Protein AF-A0A1Q3ZHT8-F1 (afdb_monomer)

Secondary structure (DSSP, 8-state):
---EEEEEEEEEEPTT--HHHHHHHHHHHTS-SSPPTT-----SS-SSS---TTSS--S-EEEEEEETTTTEEEEEEEEEEE-SS-HHHHHHHHHGGGEEE-BTTTTEEEEEEETT-SS-EEEESSTTSHHHHHHHHHHHHHHHHHHHHHHHHHHHHHHHTSS--

Foldseek 3Di:
DFQKKKKWFKFWFDLPPDPLLVVLVCVLQVVDPDRDPPRDQPDPDRQFAAADPLDPPGGKDWDWDQDPPVRIIIITIIHMDRCPVVSVVVVCVSCLVGTPAADDPQRWGMWMDGSPDPDIDTDGNNPPPPVVVVVVVVVVVVVVVVVVVVVVVVVVVVVVVVPDD

Sequence (165 aa):
MGMYTELIFGASFKKNTPQNVIDTIRYLAGDLEEEPEGYLWEEDRNVLVNGSYYFAVSDPVIKMWQDEITDQWILSARSNLKNYENEIEKFLELVKPWIDSGSGYNDMYAITMYEEDNEPKIYYLNKEELQICRRKSINVVKELRLCKIKNIIGHLLRLCSVGKR

Radius of gyration: 25.06 Å; Cα contacts (8 Å, |Δi|>4): 246; chains: 1; bounding box: 53×88×36 Å

Solvent-accessible surface area (backbone atoms only — not comparable to full-atom values): 9388 Å² total; per-residue (Å²): 133,86,53,41,34,37,41,39,38,37,36,32,35,35,74,82,51,54,63,36,58,54,42,35,52,34,35,45,64,64,78,37,94,61,89,49,76,73,59,75,78,87,62,97,68,57,70,49,71,25,51,43,85,84,45,97,69,32,64,44,46,70,50,74,50,72,42,88,87,78,60,25,46,34,43,39,36,32,21,22,41,75,50,83,85,43,54,64,58,54,50,50,61,70,48,53,86,36,51,62,46,35,52,68,99,48,22,37,32,37,39,35,37,47,70,84,55,93,67,66,50,76,42,50,76,67,70,81,53,66,66,56,50,54,52,49,52,52,50,52,55,49,50,55,51,50,51,52,51,50,53,52,51,55,52,50,55,59,56,62,66,71,72,77,125

Nearest PDB structures (foldseek):
  6qbx-assembly1_a2  TM=3.433E-01  e=1.161E-01  Ovis aries
  1ppj-assembly1_O  TM=3.012E-01  e=1.232E-01  Bos taurus
  1hr8-assembly2_D  TM=3.365E-01  e=3.013E-01  Saccharomyces cerevisiae
  6qc3-assembly1_a4  TM=2.989E-01  e=2.675E-01  Ovis aries
  7r3v-assembly1_B  TM=2.863E-01  e=2.237E-01  Bos taurus

Structure (mmCIF, N/CA/C/O backbone):
data_AF-A0A1Q3ZHT8-F1
#
_entry.id   AF-A0A1Q3ZHT8-F1
#
loop_
_atom_site.group_PDB
_atom_site.id
_atom_site.type_symbol
_atom_site.label_atom_id
_atom_site.label_alt_id
_atom_site.label_comp_id
_atom_site.label_asym_id
_atom_site.label_entity_id
_atom_site.label_seq_id
_atom_site.pdbx_PDB_ins_code
_atom_site.Cartn_x
_atom_site.Cartn_y
_atom_site.Cartn_z
_atom_site.occupancy
_atom_site.B_iso_or_equiv
_atom_site.auth_seq_id
_atom_site.auth_comp_id
_atom_site.auth_asym_id
_atom_site.auth_atom_id
_atom_site.pdbx_PDB_model_num
ATOM 1 N N . MET A 1 1 ? 20.044 -1.540 -17.179 1.00 55.16 1 MET A N 1
ATOM 2 C CA . MET A 1 1 ? 20.126 -1.561 -15.710 1.00 55.16 1 MET A CA 1
ATOM 3 C C . MET A 1 1 ? 18.705 -1.422 -15.241 1.00 55.16 1 MET A C 1
ATOM 5 O O . MET A 1 1 ? 18.155 -0.335 -15.413 1.00 55.16 1 MET A O 1
ATOM 9 N N . GLY A 1 2 ? 18.097 -2.530 -14.826 1.00 59.34 2 GLY A N 1
ATOM 10 C CA . GLY A 1 2 ? 16.726 -2.525 -14.360 1.00 59.34 2 GLY A CA 1
ATOM 11 C C . GLY A 1 2 ? 16.580 -1.787 -13.047 1.00 59.34 2 GLY A C 1
ATOM 12 O O . GLY A 1 2 ? 17.481 -1.792 -12.210 1.00 59.34 2 GLY A O 1
ATOM 13 N N . MET A 1 3 ? 15.502 -1.031 -12.907 1.00 88.00 3 MET A N 1
ATOM 14 C CA . MET A 1 3 ? 15.316 -0.097 -11.788 1.00 88.00 3 MET A CA 1
ATOM 15 C C . MET A 1 3 ? 13.848 0.032 -11.392 1.00 88.00 3 MET A C 1
ATOM 17 O O . MET A 1 3 ? 13.542 0.725 -10.422 1.00 88.00 3 MET A O 1
ATOM 21 N N . TYR A 1 4 ? 12.945 -0.592 -12.147 1.00 94.94 4 TYR A N 1
ATOM 22 C CA . TYR A 1 4 ? 11.530 -0.532 -11.877 1.00 94.94 4 TYR A CA 1
ATOM 23 C C . TYR A 1 4 ? 11.101 -1.664 -10.951 1.00 94.94 4 TYR A C 1
ATOM 25 O O . TYR A 1 4 ? 11.496 -2.821 -11.109 1.00 94.94 4 TYR A O 1
ATOM 33 N N . THR A 1 5 ? 10.236 -1.307 -10.011 1.00 96.81 5 THR A N 1
ATOM 34 C CA . THR A 1 5 ? 9.583 -2.244 -9.107 1.00 96.81 5 THR A CA 1
ATOM 35 C C . THR A 1 5 ? 8.082 -2.026 -9.201 1.00 96.81 5 THR A C 1
ATOM 37 O O . THR A 1 5 ? 7.597 -0.899 -9.089 1.00 96.81 5 THR A O 1
ATOM 40 N N . GLU A 1 6 ? 7.349 -3.107 -9.440 1.00 97.69 6 GLU A N 1
ATOM 41 C CA . GLU A 1 6 ? 5.894 -3.139 -9.377 1.00 97.69 6 GLU A CA 1
ATOM 42 C C . GLU A 1 6 ? 5.449 -3.301 -7.927 1.00 97.69 6 GLU A C 1
ATOM 44 O O . GLU A 1 6 ? 6.038 -4.073 -7.169 1.00 97.69 6 GLU A O 1
ATOM 49 N N . LEU A 1 7 ? 4.391 -2.584 -7.563 1.00 98.31 7 LEU A N 1
ATOM 50 C CA . LEU A 1 7 ? 3.661 -2.706 -6.315 1.00 98.31 7 LEU A CA 1
ATOM 51 C C . LEU A 1 7 ? 2.234 -3.150 -6.636 1.00 98.31 7 LEU A C 1
ATOM 53 O O . LEU A 1 7 ? 1.525 -2.501 -7.399 1.00 98.31 7 LEU A O 1
ATOM 57 N N . ILE A 1 8 ? 1.795 -4.231 -6.003 1.00 98.44 8 ILE A N 1
ATOM 58 C CA . ILE A 1 8 ? 0.388 -4.615 -5.899 1.00 98.44 8 ILE A CA 1
ATOM 59 C C . ILE A 1 8 ? 0.033 -4.521 -4.420 1.00 98.44 8 ILE A C 1
ATOM 61 O O . ILE A 1 8 ? 0.615 -5.230 -3.602 1.00 98.44 8 ILE A O 1
ATOM 65 N N . PHE A 1 9 ? -0.910 -3.657 -4.072 1.00 98.56 9 PHE A N 1
ATOM 66 C CA . PHE A 1 9 ? -1.339 -3.390 -2.705 1.00 98.56 9 PHE A CA 1
ATOM 67 C C . PHE A 1 9 ? -2.840 -3.647 -2.555 1.00 98.56 9 PHE A C 1
ATOM 69 O O . PHE A 1 9 ? -3.638 -3.309 -3.432 1.00 98.56 9 PHE A O 1
ATOM 76 N N . GLY A 1 10 ? -3.234 -4.232 -1.428 1.00 98.50 10 GLY A N 1
ATOM 77 C CA . GLY A 1 10 ? -4.635 -4.476 -1.106 1.00 98.50 10 GLY A CA 1
ATOM 78 C C . GLY A 1 10 ? -4.831 -4.663 0.389 1.00 98.50 10 GLY A C 1
ATOM 79 O O . GLY A 1 10 ? -4.376 -5.667 0.937 1.00 98.50 10 GLY A O 1
ATOM 80 N N . ALA A 1 11 ? -5.505 -3.718 1.044 1.00 98.25 11 ALA A N 1
ATOM 81 C CA . ALA A 1 11 ? -5.723 -3.774 2.486 1.00 98.25 11 ALA A CA 1
ATOM 82 C C . ALA A 1 11 ? -6.930 -2.942 2.942 1.00 98.25 11 ALA A C 1
ATOM 84 O O . ALA A 1 11 ? -7.276 -1.944 2.304 1.00 98.25 11 ALA A O 1
ATOM 85 N N . SER A 1 12 ? -7.525 -3.327 4.077 1.00 98.31 12 SER A N 1
ATOM 86 C CA . SER A 1 12 ? -8.419 -2.456 4.846 1.00 98.31 12 SER A CA 1
ATOM 87 C C . SER A 1 12 ? -7.648 -1.755 5.963 1.00 98.31 12 SER A C 1
ATOM 89 O O . SER A 1 12 ? -6.740 -2.326 6.572 1.00 98.31 12 SER A O 1
ATOM 91 N N . PHE A 1 13 ? -8.016 -0.514 6.253 1.00 98.38 13 PHE A N 1
ATOM 92 C CA . PHE A 1 13 ? -7.433 0.274 7.331 1.00 98.38 13 PHE A CA 1
ATOM 93 C C . PHE A 1 13 ? -8.256 0.157 8.615 1.00 98.38 13 PHE A C 1
ATOM 95 O O . PHE A 1 13 ? -9.469 -0.066 8.599 1.00 98.38 13 PHE A O 1
ATOM 102 N N . LYS A 1 14 ? -7.597 0.327 9.762 1.00 98.00 14 LYS A N 1
ATOM 103 C CA . LYS A 1 14 ? -8.246 0.353 11.076 1.00 98.00 14 LYS A CA 1
ATOM 104 C C . LYS A 1 14 ? -9.235 1.510 11.146 1.00 98.00 14 LYS A C 1
ATOM 106 O O . LYS A 1 14 ? -8.969 2.592 10.626 1.00 98.00 14 LYS A O 1
ATOM 111 N N . LYS A 1 15 ? -10.334 1.321 11.877 1.00 96.62 15 LYS A N 1
ATOM 112 C CA . LYS A 1 15 ? -11.360 2.364 12.080 1.00 96.62 15 LYS A CA 1
ATOM 113 C C . LYS A 1 15 ? -10.820 3.625 12.749 1.00 96.62 15 LYS A C 1
ATOM 115 O O . LYS A 1 15 ? -11.320 4.715 12.525 1.00 96.62 15 LYS A O 1
ATOM 120 N N . ASN A 1 16 ? -9.806 3.467 13.595 1.00 96.38 16 ASN A N 1
ATOM 121 C CA . ASN A 1 16 ? -9.164 4.560 14.319 1.00 96.38 16 ASN A CA 1
ATOM 122 C C . ASN A 1 16 ? -7.909 5.094 13.611 1.00 96.38 16 ASN A C 1
ATOM 124 O O . ASN A 1 16 ? -7.094 5.750 14.259 1.00 96.38 16 ASN A O 1
ATOM 128 N N . THR A 1 17 ? -7.722 4.787 12.322 1.00 97.75 17 THR A N 1
ATOM 129 C CA . THR A 1 17 ? -6.644 5.386 11.525 1.00 97.75 17 THR A CA 1
ATOM 130 C C . THR A 1 17 ? -6.810 6.909 11.522 1.00 97.75 17 THR A C 1
ATOM 132 O O . THR A 1 17 ? -7.899 7.386 11.205 1.00 97.75 17 THR A O 1
ATOM 135 N N . PRO A 1 18 ? -5.771 7.683 11.882 1.00 97.62 18 PRO A N 1
ATOM 136 C CA . PRO A 1 18 ? -5.826 9.135 11.866 1.00 97.62 18 PRO A CA 1
ATOM 137 C C . PRO A 1 18 ? -6.226 9.688 10.499 1.00 97.62 18 PRO A C 1
ATOM 139 O O . PRO A 1 18 ? -5.785 9.193 9.460 1.00 97.62 18 PRO A O 1
ATOM 142 N N . GLN A 1 19 ? -7.021 10.756 10.510 1.00 96.69 19 GLN A N 1
ATOM 143 C CA . GLN A 1 19 ? -7.549 11.355 9.286 1.00 96.69 19 GLN A CA 1
ATOM 144 C C . GLN A 1 19 ? -6.434 11.852 8.355 1.00 96.69 19 GLN A C 1
ATOM 146 O O . GLN A 1 19 ? -6.509 11.626 7.155 1.00 96.69 19 GLN A O 1
ATOM 151 N N . ASN A 1 20 ? -5.348 12.414 8.897 1.00 97.25 20 ASN A N 1
ATOM 152 C CA . ASN A 1 20 ? -4.207 12.863 8.094 1.00 97.25 20 ASN A CA 1
ATOM 153 C C . ASN A 1 20 ? -3.490 11.709 7.366 1.00 97.25 20 ASN A C 1
ATOM 155 O O . ASN A 1 20 ? -2.965 11.910 6.274 1.00 97.25 20 ASN A O 1
ATOM 159 N N . VAL A 1 21 ? -3.496 10.490 7.923 1.00 97.88 21 VAL A N 1
ATOM 160 C CA . VAL A 1 21 ? -2.987 9.291 7.233 1.00 97.88 21 VAL A CA 1
ATOM 161 C C . VAL A 1 21 ? -3.909 8.929 6.070 1.00 97.88 21 VAL A C 1
ATOM 163 O O . VAL A 1 21 ? -3.429 8.722 4.958 1.00 97.88 21 VAL A O 1
ATOM 166 N N . ILE A 1 22 ? -5.224 8.876 6.307 1.00 97.94 22 ILE A N 1
ATOM 167 C CA . ILE A 1 22 ? -6.213 8.575 5.261 1.00 97.94 22 ILE A CA 1
ATOM 168 C C . ILE A 1 22 ? -6.142 9.605 4.136 1.00 97.94 22 ILE A C 1
ATOM 170 O O . ILE A 1 22 ? -6.057 9.222 2.973 1.00 97.94 22 ILE A O 1
ATOM 174 N N . ASP A 1 23 ? -6.118 10.892 4.466 1.00 97.81 23 ASP A N 1
ATOM 175 C CA . ASP A 1 23 ? -6.068 11.960 3.472 1.00 97.81 23 ASP A CA 1
ATOM 176 C C . ASP A 1 23 ? -4.731 11.984 2.728 1.00 97.81 23 ASP A C 1
ATOM 178 O O . ASP A 1 23 ? -4.731 12.170 1.515 1.00 97.81 23 ASP A O 1
ATOM 182 N N . THR A 1 24 ? -3.606 11.681 3.393 1.00 98.00 24 THR A N 1
ATOM 183 C CA . THR A 1 24 ? -2.316 11.469 2.707 1.00 98.00 24 THR A CA 1
ATOM 184 C C . THR A 1 24 ? -2.444 10.375 1.645 1.00 98.00 24 THR A C 1
ATOM 186 O O . THR A 1 24 ? -2.035 10.570 0.504 1.00 98.00 24 THR A O 1
ATOM 189 N N . ILE A 1 25 ? -3.045 9.230 1.983 1.00 97.81 25 ILE A N 1
ATOM 190 C CA . ILE A 1 25 ? -3.207 8.114 1.042 1.00 97.81 25 ILE A CA 1
ATOM 191 C C . ILE A 1 25 ? -4.184 8.476 -0.083 1.00 97.81 25 ILE A C 1
ATOM 193 O O . ILE A 1 25 ? -3.921 8.138 -1.234 1.00 97.81 25 ILE A O 1
ATOM 197 N N . ARG A 1 26 ? -5.278 9.187 0.215 1.00 97.12 26 ARG A N 1
ATOM 198 C CA . ARG A 1 26 ? -6.239 9.662 -0.794 1.00 97.12 26 ARG A CA 1
ATOM 199 C C . ARG A 1 26 ? -5.604 10.658 -1.760 1.00 97.12 26 ARG A C 1
ATOM 201 O O . ARG A 1 26 ? -5.811 10.545 -2.963 1.00 97.12 26 ARG A O 1
ATOM 208 N N . TYR A 1 27 ? -4.791 11.584 -1.259 1.00 97.06 27 TYR A N 1
ATOM 209 C CA . TYR A 1 27 ? -4.010 12.493 -2.096 1.00 97.06 27 TYR A CA 1
ATOM 210 C C . TYR A 1 27 ? -3.027 11.723 -2.984 1.00 97.06 27 TYR A C 1
ATOM 212 O O . TYR A 1 27 ? -3.006 11.916 -4.198 1.00 97.06 27 TYR A O 1
ATOM 220 N N . LEU A 1 28 ? -2.298 10.750 -2.422 1.00 96.62 28 LEU A N 1
ATOM 221 C CA . LEU A 1 28 ? -1.432 9.873 -3.213 1.00 96.62 28 LEU A CA 1
ATOM 222 C C . LEU A 1 28 ? -2.212 9.054 -4.253 1.00 96.62 28 LEU A C 1
ATOM 224 O O . LEU A 1 28 ? -1.707 8.822 -5.345 1.00 96.62 28 LEU A O 1
ATOM 228 N N . ALA A 1 29 ? -3.440 8.635 -3.956 1.00 96.19 29 ALA A N 1
ATOM 229 C CA . ALA A 1 29 ? -4.300 7.917 -4.893 1.00 96.19 29 ALA A CA 1
ATOM 230 C C . ALA A 1 29 ? -4.879 8.811 -6.009 1.00 96.19 29 ALA A C 1
ATOM 232 O O . ALA A 1 29 ? -5.441 8.282 -6.965 1.00 96.19 29 ALA A O 1
ATOM 233 N N . GLY A 1 30 ? -4.728 10.138 -5.908 1.00 93.81 30 GLY A N 1
ATOM 234 C CA . GLY A 1 30 ? -5.335 11.108 -6.821 1.00 93.81 30 GLY A CA 1
ATOM 235 C C . GLY A 1 30 ? -6.809 11.409 -6.525 1.00 93.81 30 GLY A C 1
ATOM 236 O O . GLY A 1 30 ? -7.474 12.027 -7.351 1.00 93.81 30 GLY A O 1
ATOM 237 N N . ASP A 1 31 ? -7.323 10.991 -5.363 1.00 93.44 31 ASP A N 1
ATOM 238 C CA . ASP A 1 31 ? -8.699 11.263 -4.921 1.00 93.44 31 ASP A CA 1
ATOM 239 C C . ASP A 1 31 ? -8.863 12.670 -4.320 1.00 93.44 31 ASP A C 1
ATOM 241 O O . ASP A 1 31 ? -9.988 13.154 -4.173 1.00 93.44 31 ASP A O 1
ATOM 245 N N . LEU A 1 32 ? -7.759 13.309 -3.918 1.00 94.00 32 LEU A N 1
ATOM 246 C CA . LEU A 1 32 ? -7.713 14.697 -3.455 1.00 94.00 32 LEU A CA 1
ATOM 247 C C . LEU A 1 32 ? -6.824 15.512 -4.397 1.00 94.00 32 LEU A C 1
ATOM 249 O O . LEU A 1 32 ? -5.748 15.056 -4.774 1.00 94.00 32 LEU A O 1
ATOM 253 N N . GLU A 1 33 ? -7.271 16.717 -4.753 1.00 91.69 33 GLU A N 1
ATOM 254 C CA . GLU A 1 33 ? -6.517 17.629 -5.628 1.00 91.69 33 GLU A CA 1
ATOM 255 C C . GLU A 1 33 ? -5.482 18.463 -4.859 1.00 91.69 33 GLU A C 1
ATOM 257 O O . GLU A 1 33 ? -4.437 18.808 -5.407 1.00 91.69 33 GLU A O 1
ATOM 262 N N . GLU A 1 34 ? -5.766 18.782 -3.595 1.00 94.19 34 GLU A N 1
ATOM 263 C CA . GLU A 1 34 ? -4.923 19.625 -2.744 1.00 94.19 34 GLU A CA 1
ATOM 264 C C . GLU A 1 34 ? -4.196 18.793 -1.683 1.00 94.19 34 GLU A C 1
ATOM 266 O O . GLU A 1 34 ? -4.741 17.818 -1.155 1.00 94.19 34 GLU A O 1
ATOM 271 N N . GLU A 1 35 ? -2.966 19.202 -1.360 1.00 94.44 35 GLU A N 1
ATOM 272 C CA . GLU A 1 35 ? -2.168 18.573 -0.308 1.00 94.44 35 GLU A CA 1
ATOM 273 C C . GLU A 1 35 ? -2.873 18.725 1.055 1.00 94.44 35 GLU A C 1
ATOM 275 O O . GLU A 1 35 ? -3.228 19.843 1.445 1.00 94.44 35 GLU A O 1
ATOM 280 N N . PRO A 1 36 ? -3.101 17.623 1.791 1.00 95.62 36 PRO A N 1
ATOM 281 C CA . PRO A 1 36 ? -3.852 17.662 3.038 1.00 95.62 36 PRO A CA 1
ATOM 282 C C . PRO A 1 36 ? -3.035 18.243 4.198 1.00 95.62 36 PRO A C 1
ATOM 284 O O . PRO A 1 36 ? -1.810 18.135 4.257 1.00 95.62 36 PRO A O 1
ATOM 287 N N . GLU A 1 37 ? -3.727 18.793 5.196 1.00 94.56 37 GLU A N 1
ATOM 288 C CA . GLU A 1 37 ? -3.080 19.231 6.434 1.00 94.56 37 GLU A CA 1
ATOM 289 C C . GLU A 1 37 ? -2.430 18.040 7.164 1.00 94.56 37 GLU A C 1
ATOM 291 O O . GLU A 1 37 ? -3.054 17.000 7.391 1.00 94.56 37 GLU A O 1
ATOM 296 N N . GLY A 1 38 ? -1.161 18.193 7.555 1.00 92.81 38 GLY A N 1
ATOM 297 C CA . GLY A 1 38 ? -0.409 17.124 8.216 1.00 92.81 38 GLY A CA 1
ATOM 298 C C . GLY A 1 38 ? -0.023 15.974 7.282 1.00 92.81 38 GLY A C 1
ATOM 299 O O . GLY A 1 38 ? 0.068 14.835 7.752 1.00 92.81 38 GLY A O 1
ATOM 300 N N . TYR A 1 39 ? 0.172 16.275 5.992 1.00 94.50 39 TYR A N 1
ATOM 301 C CA . TYR A 1 39 ? 0.703 15.372 4.973 1.00 94.50 39 TYR A CA 1
ATOM 302 C C . TYR A 1 39 ? 1.970 14.652 5.453 1.00 94.50 39 TYR A C 1
ATOM 304 O O . TYR A 1 39 ? 2.877 15.265 6.015 1.00 94.50 39 TYR A O 1
ATOM 312 N N . LEU A 1 40 ? 2.002 13.330 5.269 1.00 95.25 40 LEU A N 1
ATOM 313 C CA . LEU A 1 40 ? 3.035 12.458 5.844 1.00 95.25 40 LEU A CA 1
ATOM 314 C C . LEU A 1 40 ? 4.036 11.912 4.818 1.00 95.25 40 LEU A C 1
ATOM 316 O O . LEU A 1 40 ? 4.946 11.177 5.195 1.00 95.25 40 LEU A O 1
ATOM 320 N N . TRP A 1 41 ? 3.843 12.189 3.527 1.00 94.75 41 TRP A N 1
ATOM 321 C CA . TRP A 1 41 ? 4.654 11.602 2.464 1.00 94.75 41 TRP A CA 1
ATOM 322 C C . TRP A 1 41 ? 5.722 12.581 1.976 1.00 94.75 41 TRP A C 1
ATOM 324 O O . TRP A 1 41 ? 5.433 13.529 1.25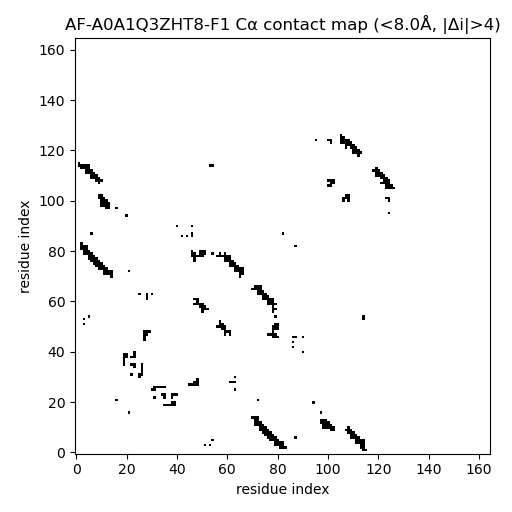8 1.00 94.75 41 TRP A O 1
ATOM 334 N N . GLU A 1 42 ? 6.970 12.340 2.364 1.00 91.69 42 GLU A N 1
ATOM 335 C CA . GLU A 1 42 ? 8.087 13.267 2.125 1.00 91.69 42 GLU A CA 1
ATOM 336 C C . GLU A 1 42 ? 8.838 13.006 0.807 1.00 91.69 42 GLU A C 1
ATOM 338 O O . GLU A 1 42 ? 9.785 13.720 0.482 1.00 91.69 42 GLU A O 1
ATOM 343 N N . GLU A 1 43 ? 8.445 11.985 0.040 1.00 92.12 43 GLU A N 1
ATOM 344 C CA . GLU A 1 43 ? 9.144 11.617 -1.193 1.00 92.12 43 GLU A CA 1
ATOM 345 C C . GLU A 1 43 ? 8.586 12.365 -2.407 1.00 92.12 43 GLU A C 1
ATOM 347 O O . GLU A 1 43 ? 7.374 12.417 -2.623 1.00 92.12 43 GLU A O 1
ATOM 352 N N . ASP A 1 44 ? 9.483 12.826 -3.283 1.00 88.56 44 ASP A N 1
ATOM 353 C CA . ASP A 1 44 ? 9.123 13.513 -4.533 1.00 88.56 44 ASP A CA 1
ATOM 354 C C . ASP A 1 44 ? 8.255 12.650 -5.467 1.00 88.56 44 ASP A C 1
ATOM 356 O O . ASP A 1 44 ? 7.506 13.160 -6.304 1.00 88.56 44 ASP A O 1
ATOM 360 N N . ARG A 1 45 ? 8.380 11.318 -5.375 1.00 90.31 45 ARG A N 1
ATOM 361 C CA . ARG A 1 45 ? 7.638 10.378 -6.218 1.00 90.31 45 ARG A CA 1
ATOM 362 C C . ARG A 1 45 ? 6.424 9.835 -5.489 1.00 90.31 45 ARG A C 1
ATOM 364 O O . ARG A 1 45 ? 6.522 9.245 -4.417 1.00 90.31 45 ARG A O 1
ATOM 371 N N . ASN A 1 46 ? 5.282 9.929 -6.153 1.00 94.06 46 ASN A N 1
ATOM 372 C CA . ASN A 1 46 ? 4.056 9.295 -5.703 1.00 94.06 46 ASN A CA 1
ATOM 373 C C . ASN A 1 46 ? 4.032 7.812 -6.112 1.00 94.06 46 ASN A C 1
ATOM 375 O O . ASN A 1 46 ? 3.900 7.477 -7.287 1.00 94.06 46 ASN A O 1
ATOM 379 N N . VAL A 1 47 ? 4.122 6.904 -5.147 1.00 95.81 47 VAL A N 1
ATOM 380 C CA . VAL A 1 47 ? 4.190 5.458 -5.414 1.00 95.81 47 VAL A CA 1
ATOM 381 C C . VAL A 1 47 ? 2.928 4.864 -6.045 1.00 95.81 47 VAL A C 1
ATOM 383 O O . VAL A 1 47 ? 3.015 3.796 -6.647 1.00 95.81 47 VAL A O 1
ATOM 386 N N . LEU A 1 48 ? 1.764 5.511 -5.932 1.00 96.88 48 LEU A N 1
ATOM 387 C CA . LEU A 1 48 ? 0.493 4.934 -6.378 1.00 96.88 48 LEU A CA 1
ATOM 388 C C . LEU A 1 48 ? 0.167 5.263 -7.839 1.00 96.88 48 LEU A C 1
ATOM 390 O O . LEU A 1 48 ? -0.393 4.415 -8.523 1.00 96.88 48 LEU A O 1
ATOM 394 N N . VAL A 1 49 ? 0.557 6.435 -8.347 1.00 94.81 49 VAL A N 1
ATOM 395 C CA . VAL A 1 49 ? 0.139 6.943 -9.679 1.00 94.81 49 VAL A CA 1
ATOM 396 C C . VAL A 1 49 ? 1.227 6.869 -10.757 1.00 94.81 49 VAL A C 1
ATOM 398 O O . VAL A 1 49 ? 1.120 7.513 -11.798 1.00 94.81 49 VAL A O 1
ATOM 401 N N . ASN A 1 50 ? 2.291 6.099 -10.530 1.00 94.06 50 ASN A N 1
ATOM 402 C CA . ASN A 1 50 ? 3.350 5.894 -11.520 1.00 94.06 50 ASN A CA 1
ATOM 403 C C . ASN A 1 50 ? 3.144 4.611 -12.342 1.00 94.06 50 ASN A C 1
ATOM 405 O O . ASN A 1 50 ? 2.533 3.640 -11.884 1.00 94.06 50 ASN A O 1
ATOM 409 N N . GLY A 1 51 ? 3.689 4.625 -13.560 1.00 93.12 51 GLY A N 1
ATOM 410 C CA . GLY A 1 51 ? 3.582 3.537 -14.521 1.00 93.12 51 GLY A CA 1
ATOM 411 C C . GLY A 1 51 ? 4.759 3.474 -15.495 1.00 93.12 51 GLY A C 1
ATOM 412 O O . GLY A 1 51 ? 5.499 4.444 -15.690 1.00 93.12 51 GLY A O 1
ATOM 413 N N . SER A 1 52 ? 4.951 2.304 -16.098 1.00 91.69 52 SER A N 1
ATOM 414 C CA . SER A 1 52 ? 6.063 1.985 -16.987 1.00 91.69 52 SER A CA 1
ATOM 415 C C . SER A 1 52 ? 5.805 0.701 -17.770 1.00 91.69 52 SER A C 1
ATOM 417 O O . SER A 1 52 ? 5.151 -0.222 -17.294 1.00 91.69 52 SER A O 1
ATOM 419 N N . TYR A 1 53 ? 6.402 0.595 -18.955 1.00 92.62 53 TYR A N 1
ATOM 420 C CA . TYR A 1 53 ? 6.231 -0.538 -19.875 1.00 92.62 53 TYR A CA 1
ATOM 421 C C . TYR A 1 53 ? 7.075 -1.779 -19.529 1.00 92.62 53 TYR A C 1
ATOM 423 O O . TYR A 1 53 ? 7.102 -2.733 -20.303 1.00 92.62 53 TYR A O 1
ATOM 431 N N . TYR A 1 54 ? 7.773 -1.783 -18.388 1.00 92.81 54 TYR A N 1
ATOM 432 C CA . TYR A 1 54 ? 8.538 -2.948 -17.914 1.00 92.81 54 TYR A CA 1
ATOM 433 C C . TYR A 1 54 ? 7.649 -4.040 -17.305 1.00 92.81 54 TYR A C 1
ATOM 435 O O . TYR A 1 54 ? 8.093 -5.175 -17.150 1.00 92.81 54 TYR A O 1
ATOM 443 N N . PHE A 1 55 ? 6.391 -3.718 -16.995 1.00 93.81 55 PHE A N 1
ATOM 444 C CA . PHE A 1 55 ? 5.418 -4.655 -16.446 1.00 93.81 55 PHE A CA 1
ATOM 445 C C . PHE A 1 55 ? 4.210 -4.794 -17.367 1.00 93.81 55 PHE A C 1
ATOM 447 O O . PHE A 1 55 ? 3.900 -3.915 -18.168 1.00 93.81 55 PHE A O 1
ATOM 454 N N . ALA A 1 56 ? 3.503 -5.918 -17.232 1.00 93.19 56 ALA A N 1
ATOM 455 C CA . ALA A 1 56 ? 2.328 -6.216 -18.050 1.00 93.19 56 ALA A CA 1
ATOM 456 C C . ALA A 1 56 ? 1.181 -5.210 -17.849 1.00 93.19 56 ALA A C 1
ATOM 458 O O . ALA A 1 56 ? 0.377 -5.010 -18.755 1.00 93.19 56 ALA A O 1
ATOM 459 N N . VAL A 1 57 ? 1.101 -4.591 -16.668 1.00 92.69 57 VAL A N 1
ATOM 460 C CA . VAL A 1 57 ? 0.204 -3.467 -16.394 1.00 92.69 57 VAL A CA 1
ATOM 461 C C . VAL A 1 57 ? 1.055 -2.207 -16.359 1.00 92.69 57 VAL A C 1
ATOM 463 O O . VAL A 1 57 ? 1.770 -1.957 -15.390 1.00 92.69 57 VAL A O 1
ATOM 466 N N . SER A 1 58 ? 1.020 -1.462 -17.464 1.00 92.75 58 SER A N 1
ATOM 467 C CA . SER A 1 58 ? 1.853 -0.277 -17.658 1.00 92.75 58 SER A CA 1
ATOM 468 C C . SER A 1 58 ? 1.317 0.952 -16.944 1.00 92.75 58 SER A C 1
ATOM 470 O O . SER A 1 58 ? 2.113 1.760 -16.478 1.00 92.75 58 SER A O 1
ATOM 472 N N . ASP A 1 59 ? -0.004 1.075 -16.841 1.00 95.81 59 ASP A N 1
ATOM 473 C CA . ASP A 1 59 ? -0.673 2.207 -16.208 1.00 95.81 59 ASP A CA 1
ATOM 474 C C . ASP A 1 59 ? -1.106 1.860 -14.780 1.00 95.81 59 ASP A C 1
ATOM 476 O O . ASP A 1 59 ? -1.545 0.731 -14.530 1.00 95.81 59 ASP A O 1
ATOM 480 N N . PRO A 1 60 ? -1.011 2.810 -13.835 1.00 96.75 60 PRO A N 1
ATOM 481 C CA . PRO A 1 60 ? -1.468 2.587 -12.475 1.00 96.75 60 PRO A CA 1
ATOM 482 C C . PRO A 1 60 ? -2.982 2.345 -12.444 1.00 96.75 60 PRO A C 1
ATOM 484 O O . PRO A 1 60 ? -3.763 3.029 -13.105 1.00 96.75 60 PRO A O 1
ATOM 487 N N . VAL A 1 61 ? -3.405 1.383 -11.629 1.00 96.94 61 VAL A N 1
ATOM 488 C CA . VAL A 1 61 ? -4.813 1.089 -11.354 1.00 96.94 61 VAL A CA 1
ATOM 489 C C . VAL A 1 61 ? -5.021 1.200 -9.858 1.00 96.94 61 VAL A C 1
ATOM 491 O O . VAL A 1 61 ? -4.493 0.392 -9.097 1.00 96.94 61 VAL A O 1
ATOM 494 N N . ILE A 1 62 ? -5.785 2.199 -9.433 1.00 97.44 62 ILE A N 1
ATOM 495 C CA . ILE A 1 62 ? -5.967 2.533 -8.022 1.00 97.44 62 ILE A CA 1
ATOM 496 C C . ILE A 1 62 ? -7.455 2.691 -7.757 1.00 97.44 62 ILE A C 1
ATOM 498 O O . ILE A 1 62 ? -8.196 3.240 -8.574 1.00 97.44 62 ILE A O 1
ATOM 502 N N . LYS A 1 63 ? -7.896 2.200 -6.606 1.00 97.06 63 LYS A N 1
ATOM 503 C CA . LYS A 1 63 ? -9.220 2.468 -6.073 1.00 97.06 63 LYS A CA 1
ATOM 504 C C . LYS A 1 63 ? -9.148 2.523 -4.558 1.00 97.06 63 LYS A C 1
ATOM 506 O O . LYS A 1 63 ? -8.737 1.550 -3.922 1.00 97.06 63 LYS A O 1
ATOM 511 N N . MET A 1 64 ? -9.612 3.630 -3.995 1.00 96.75 64 MET A N 1
ATOM 512 C CA . MET A 1 64 ? -9.834 3.781 -2.567 1.00 96.75 64 MET A CA 1
ATOM 513 C C . MET A 1 64 ? -11.313 4.076 -2.312 1.00 96.75 64 MET A C 1
ATOM 515 O O . MET A 1 64 ? -11.971 4.753 -3.098 1.00 96.75 64 MET A O 1
ATOM 519 N N . TRP A 1 65 ? -11.879 3.489 -1.263 1.00 97.31 65 TRP A N 1
ATOM 520 C CA . TRP A 1 65 ? -13.268 3.730 -0.873 1.00 97.31 65 TRP A CA 1
ATOM 521 C C . TRP A 1 65 ? -13.467 3.435 0.609 1.00 97.31 65 TRP A C 1
ATOM 523 O O . TRP A 1 65 ? -12.690 2.694 1.211 1.00 97.31 65 TRP A O 1
ATOM 533 N N . GLN A 1 66 ? -14.518 4.003 1.190 1.00 97.00 66 GLN A N 1
ATOM 534 C CA . GLN A 1 66 ? -14.980 3.640 2.523 1.00 97.00 66 GLN A CA 1
ATOM 535 C C . GLN A 1 66 ? -16.056 2.562 2.386 1.00 97.00 66 GLN A C 1
ATOM 537 O O . GLN A 1 66 ? -17.014 2.725 1.630 1.00 97.00 66 GLN A O 1
ATOM 542 N N . ASP A 1 67 ? -15.875 1.437 3.068 1.00 95.56 67 ASP A N 1
ATOM 543 C CA . ASP A 1 67 ? -16.864 0.366 3.110 1.00 95.56 67 ASP A CA 1
ATOM 544 C C . ASP A 1 67 ? -17.992 0.722 4.083 1.00 95.56 67 ASP A C 1
ATOM 546 O O . ASP A 1 67 ? -17.745 1.023 5.248 1.00 95.56 67 ASP A O 1
ATOM 550 N N . GLU A 1 68 ? -19.236 0.678 3.611 1.00 94.81 68 GLU A N 1
ATOM 551 C CA . GLU A 1 68 ? -20.405 1.090 4.399 1.00 94.81 68 GLU A CA 1
ATOM 552 C C . GLU A 1 68 ? -20.759 0.102 5.523 1.00 94.81 68 GLU A C 1
ATOM 554 O O . GLU A 1 68 ? -21.412 0.481 6.495 1.00 94.81 68 GLU A O 1
ATOM 559 N N . ILE A 1 69 ? -20.358 -1.169 5.404 1.00 94.81 69 ILE A N 1
ATOM 560 C CA . ILE A 1 69 ? -20.701 -2.220 6.372 1.00 94.81 69 ILE A CA 1
ATOM 561 C C . ILE A 1 69 ? -19.692 -2.218 7.515 1.00 94.81 69 ILE A C 1
ATOM 563 O O . ILE A 1 69 ? -20.063 -2.283 8.690 1.00 94.81 69 ILE A O 1
ATOM 567 N N . THR A 1 70 ? -18.405 -2.183 7.179 1.00 93.75 70 THR A N 1
ATOM 568 C CA . THR A 1 70 ? -17.334 -2.214 8.169 1.00 93.75 70 THR A CA 1
ATOM 569 C C . THR A 1 70 ? -16.965 -0.828 8.666 1.00 93.75 70 THR A C 1
ATOM 571 O O . THR A 1 70 ? -16.391 -0.752 9.748 1.00 93.75 70 THR A O 1
ATOM 574 N N . ASP A 1 71 ? -17.335 0.247 7.969 1.00 94.88 71 ASP A N 1
ATOM 575 C CA . ASP A 1 71 ? -16.896 1.619 8.250 1.00 94.88 71 ASP A CA 1
ATOM 576 C C . ASP A 1 71 ? -15.361 1.726 8.279 1.00 94.88 71 ASP A C 1
ATOM 578 O O . ASP A 1 71 ? -14.745 2.241 9.214 1.00 94.88 71 ASP A O 1
ATOM 582 N N . GLN A 1 72 ? -14.724 1.125 7.274 1.00 97.56 72 GLN A N 1
ATOM 583 C CA . GLN A 1 72 ? -13.273 1.111 7.104 1.00 97.56 72 GLN A CA 1
ATOM 584 C C . GLN A 1 72 ? -12.903 1.585 5.709 1.00 97.56 72 GLN A C 1
ATOM 586 O O . GLN A 1 72 ? -13.575 1.271 4.728 1.00 97.56 72 GLN A O 1
ATOM 591 N N . TRP A 1 73 ? -11.784 2.291 5.612 1.00 98.19 73 TRP A N 1
ATOM 592 C CA . TRP A 1 73 ? -11.185 2.597 4.322 1.00 98.19 73 TRP A CA 1
ATOM 593 C C . TRP A 1 73 ? -10.521 1.355 3.739 1.00 98.19 73 TRP A C 1
ATOM 595 O O . TRP A 1 73 ? -9.845 0.610 4.447 1.00 98.19 73 TRP A O 1
ATOM 605 N N . ILE A 1 74 ? -10.694 1.149 2.441 1.00 98.25 74 ILE A N 1
ATOM 606 C CA . ILE A 1 74 ? -10.067 0.075 1.678 1.00 98.25 74 ILE A CA 1
ATOM 607 C C . ILE A 1 74 ? -9.285 0.711 0.538 1.00 98.25 74 ILE A C 1
ATOM 609 O O . ILE A 1 74 ? -9.815 1.558 -0.178 1.00 98.25 74 ILE A O 1
ATOM 613 N N . LEU A 1 75 ? -8.035 0.284 0.368 1.00 98.38 75 LEU A N 1
ATOM 614 C CA . LEU A 1 75 ? -7.198 0.644 -0.772 1.00 98.38 75 LEU A CA 1
ATOM 615 C C . LEU A 1 75 ? -6.839 -0.619 -1.549 1.00 98.38 75 LEU A C 1
ATOM 617 O O . LEU A 1 75 ? -6.309 -1.581 -0.992 1.00 98.38 75 LEU A O 1
ATOM 621 N N . SER A 1 76 ? -7.079 -0.576 -2.854 1.00 98.25 76 SER A N 1
ATOM 622 C CA . SER A 1 76 ? -6.533 -1.516 -3.824 1.00 98.25 76 SER A CA 1
ATOM 623 C C . SER A 1 76 ? -5.749 -0.729 -4.863 1.00 98.25 76 SER A C 1
ATOM 625 O O . SER A 1 76 ? -6.285 0.192 -5.475 1.00 98.25 76 SER A O 1
ATOM 627 N N . ALA A 1 77 ? -4.479 -1.071 -5.046 1.00 98.12 77 ALA A N 1
ATOM 628 C CA . ALA A 1 77 ? -3.611 -0.386 -5.988 1.00 98.12 77 ALA A CA 1
ATOM 629 C C . ALA A 1 77 ? -2.700 -1.370 -6.717 1.00 98.12 77 ALA A C 1
ATOM 631 O O . ALA A 1 77 ? -2.240 -2.364 -6.153 1.00 98.12 77 ALA A O 1
ATOM 632 N N . ARG A 1 78 ? -2.410 -1.062 -7.974 1.00 98.25 78 ARG A N 1
ATOM 633 C CA . ARG A 1 78 ? -1.332 -1.651 -8.751 1.00 98.25 78 ARG A CA 1
ATOM 634 C C . ARG A 1 78 ? -0.617 -0.531 -9.483 1.00 98.25 78 ARG A C 1
ATOM 636 O O . ARG A 1 78 ? -1.254 0.201 -10.230 1.00 98.25 78 ARG A O 1
ATOM 643 N N . SER A 1 79 ? 0.680 -0.408 -9.274 1.00 97.75 79 SER A N 1
ATOM 644 C CA . SER A 1 79 ? 1.502 0.655 -9.847 1.00 97.75 79 SER A CA 1
ATOM 645 C C . SER A 1 79 ? 2.932 0.169 -10.012 1.00 97.75 79 SER A C 1
ATOM 647 O O . SER A 1 79 ? 3.295 -0.915 -9.551 1.00 97.75 79 SER A O 1
ATOM 649 N N . ASN A 1 80 ? 3.764 0.952 -10.687 1.00 96.75 80 ASN A N 1
ATOM 650 C CA . ASN A 1 80 ? 5.189 0.672 -10.745 1.00 96.75 80 ASN A CA 1
ATOM 651 C C . ASN A 1 80 ? 5.993 1.957 -10.937 1.00 96.75 80 ASN A C 1
ATOM 653 O O . ASN A 1 80 ? 5.536 2.907 -11.565 1.00 96.75 80 ASN A O 1
ATOM 657 N N . LEU A 1 81 ? 7.202 1.995 -10.382 1.00 95.62 81 LEU A N 1
ATOM 658 C CA . LEU A 1 81 ? 8.085 3.151 -10.496 1.00 95.62 81 LEU A CA 1
ATOM 659 C C . LEU A 1 81 ? 9.551 2.749 -10.438 1.00 95.62 81 LEU A C 1
ATOM 661 O O . LEU A 1 81 ? 9.892 1.637 -10.035 1.00 95.62 81 LEU A O 1
ATOM 665 N N . LYS A 1 82 ? 10.418 3.698 -10.799 1.00 94.38 82 LYS A N 1
ATOM 666 C CA . LYS A 1 82 ? 11.843 3.631 -10.480 1.00 94.38 82 LYS A CA 1
ATOM 667 C C . LYS A 1 82 ? 12.017 3.796 -8.972 1.00 94.38 82 LYS A C 1
ATOM 669 O O . LYS A 1 82 ? 11.887 4.910 -8.473 1.00 94.38 82 LYS A O 1
ATOM 674 N N . ASN A 1 83 ? 12.289 2.698 -8.279 1.00 93.81 83 ASN A N 1
ATOM 675 C CA . ASN A 1 83 ? 12.330 2.641 -6.817 1.00 93.81 83 ASN A CA 1
ATOM 676 C C . ASN A 1 83 ? 13.752 2.925 -6.295 1.00 93.81 83 ASN A C 1
ATOM 678 O O . ASN A 1 83 ? 14.405 2.030 -5.761 1.00 93.81 83 ASN A O 1
ATOM 682 N N . TYR A 1 84 ? 14.284 4.126 -6.549 1.00 90.56 84 TYR A N 1
ATOM 683 C CA . TYR A 1 84 ? 15.680 4.464 -6.222 1.00 90.56 84 TYR A CA 1
ATOM 684 C C . TYR A 1 84 ? 15.923 4.695 -4.740 1.00 90.56 84 TYR A C 1
ATOM 686 O O . TYR A 1 84 ? 16.948 4.273 -4.212 1.00 90.56 84 TYR A O 1
ATOM 694 N N . GLU A 1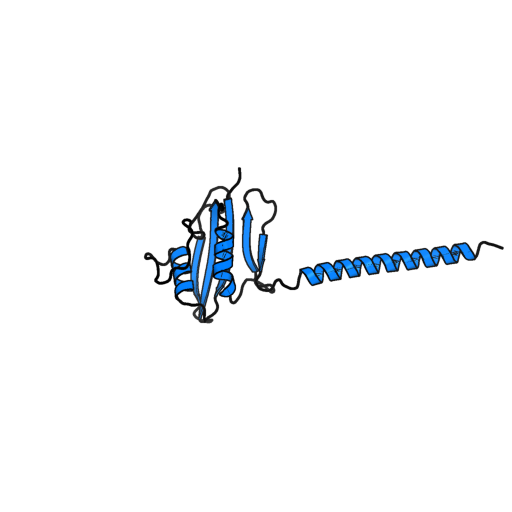 85 ? 1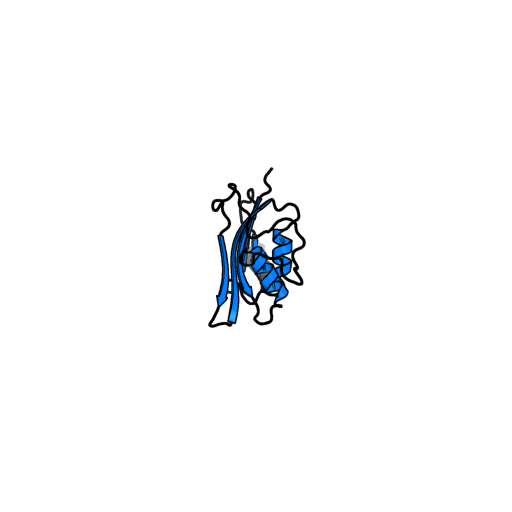4.978 5.358 -4.089 1.00 91.75 85 GLU A N 1
ATOM 695 C CA . GLU A 1 85 ? 15.099 5.798 -2.703 1.00 91.75 85 GLU A CA 1
ATOM 696 C C . GLU A 1 85 ? 14.305 4.881 -1.765 1.00 91.75 85 GLU A C 1
ATOM 698 O O . GLU A 1 85 ? 14.046 5.228 -0.612 1.00 91.75 85 GLU A O 1
ATOM 703 N N . ASN A 1 86 ? 13.956 3.680 -2.245 1.00 93.56 86 ASN A N 1
ATOM 704 C CA . ASN A 1 86 ? 13.094 2.712 -1.569 1.00 93.56 86 ASN A CA 1
ATOM 705 C C . ASN A 1 86 ? 11.711 3.302 -1.247 1.00 93.56 86 ASN A C 1
ATOM 707 O O . ASN A 1 86 ? 11.159 3.086 -0.168 1.00 93.56 86 ASN A O 1
ATOM 711 N N . GLU A 1 87 ? 11.157 4.082 -2.175 1.00 96.06 87 GLU A N 1
ATOM 712 C CA . GLU A 1 87 ? 9.858 4.731 -2.026 1.00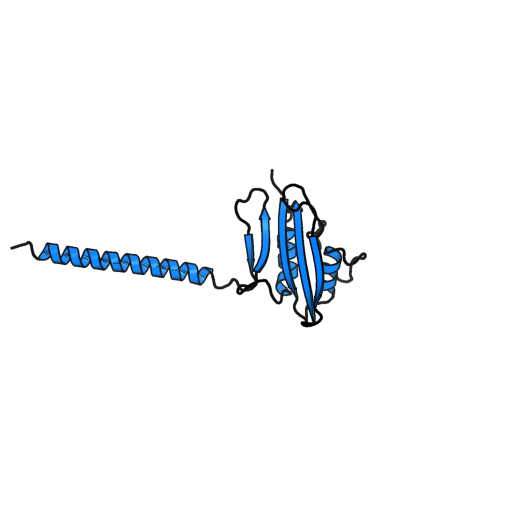 96.06 87 GLU A CA 1
ATOM 713 C C . GLU A 1 87 ? 8.750 3.703 -1.736 1.00 96.06 87 GLU A C 1
ATOM 715 O O . GLU A 1 87 ? 7.917 3.913 -0.860 1.00 96.06 87 GLU A O 1
ATOM 720 N N . ILE A 1 88 ? 8.756 2.538 -2.390 1.00 96.75 88 ILE A N 1
ATOM 721 C CA . ILE A 1 88 ? 7.776 1.481 -2.105 1.00 96.75 88 ILE A CA 1
ATOM 722 C C . ILE A 1 88 ? 7.894 1.008 -0.653 1.00 96.75 88 ILE A C 1
ATOM 724 O O . ILE A 1 88 ? 6.886 0.891 0.040 1.00 96.75 88 ILE A O 1
ATOM 728 N N . GLU A 1 89 ? 9.103 0.745 -0.163 1.00 96.56 89 GLU A N 1
ATOM 729 C CA . GLU A 1 89 ? 9.330 0.317 1.216 1.00 96.56 89 GLU A CA 1
ATOM 730 C C . GLU A 1 89 ? 8.871 1.377 2.221 1.00 96.56 89 GLU A C 1
ATOM 732 O O . GLU A 1 89 ? 8.146 1.039 3.156 1.00 96.56 89 GLU A O 1
ATOM 737 N N . LYS A 1 90 ? 9.213 2.650 1.994 1.00 97.31 90 LYS A N 1
ATOM 738 C CA . LYS A 1 90 ? 8.780 3.774 2.838 1.00 97.31 90 LYS A CA 1
ATOM 739 C C . LYS A 1 90 ? 7.257 3.897 2.879 1.00 97.31 90 LYS A C 1
ATOM 741 O O . LYS A 1 90 ? 6.680 4.099 3.947 1.00 97.31 90 LYS A O 1
ATOM 746 N N . PHE A 1 91 ? 6.583 3.703 1.744 1.00 97.81 91 PHE A N 1
ATOM 747 C CA . PHE A 1 91 ? 5.120 3.672 1.696 1.00 97.81 91 PHE A CA 1
ATOM 748 C C . PHE A 1 91 ? 4.557 2.521 2.521 1.00 97.81 91 PHE A C 1
ATOM 750 O O . PHE A 1 91 ? 3.656 2.723 3.334 1.00 97.81 91 PHE A O 1
ATOM 757 N N . LEU A 1 92 ? 5.107 1.315 2.356 1.00 97.62 92 LEU A N 1
ATOM 758 C CA . LEU A 1 92 ? 4.678 0.152 3.128 1.00 97.62 92 LEU A CA 1
ATOM 759 C C . LEU A 1 92 ? 4.905 0.359 4.633 1.00 97.62 92 LEU A C 1
ATOM 761 O O . LEU A 1 92 ? 4.069 -0.072 5.424 1.00 97.62 92 LEU A O 1
ATOM 765 N N . GLU A 1 93 ? 5.988 1.020 5.042 1.00 96.69 93 GLU A N 1
ATOM 766 C CA . GLU A 1 93 ? 6.259 1.379 6.439 1.00 96.69 93 GLU A CA 1
ATOM 767 C C . GLU A 1 93 ? 5.267 2.410 6.989 1.00 96.69 93 GLU A C 1
ATOM 769 O O . GLU A 1 93 ? 4.776 2.228 8.105 1.00 96.69 93 GLU A O 1
ATOM 774 N N . LEU A 1 94 ? 4.911 3.430 6.200 1.00 97.06 94 LEU A N 1
ATOM 775 C CA . LEU A 1 94 ? 3.913 4.440 6.561 1.00 97.06 94 LEU A CA 1
ATOM 776 C C . LEU A 1 94 ? 2.537 3.812 6.822 1.00 97.06 94 LEU A C 1
ATOM 778 O O . LEU A 1 94 ? 1.889 4.117 7.824 1.00 97.06 94 LEU A O 1
ATOM 782 N N . VAL A 1 95 ? 2.078 2.934 5.926 1.00 97.38 95 VAL A N 1
ATOM 783 C CA . VAL A 1 95 ? 0.702 2.411 5.970 1.00 97.38 95 VAL A CA 1
ATOM 784 C C . VAL A 1 95 ? 0.543 1.205 6.893 1.00 97.38 95 VAL A C 1
ATOM 786 O O . VAL A 1 95 ? -0.517 1.037 7.495 1.00 97.38 95 VAL A O 1
ATOM 789 N N . LYS A 1 96 ? 1.579 0.369 7.052 1.00 96.81 96 LYS A N 1
ATOM 790 C CA . LYS A 1 96 ? 1.498 -0.909 7.783 1.00 96.81 96 LYS A CA 1
ATOM 791 C C . LYS A 1 96 ? 0.920 -0.806 9.204 1.00 96.81 96 LYS A C 1
ATOM 793 O O . LYS A 1 96 ? 0.104 -1.663 9.540 1.00 96.81 96 LYS A O 1
ATOM 798 N N . PRO A 1 97 ? 1.273 0.184 10.050 1.00 97.06 97 PRO A N 1
ATOM 799 C CA . PRO A 1 97 ? 0.703 0.306 11.396 1.00 97.06 97 PRO A CA 1
ATOM 800 C C . PRO A 1 97 ? -0.818 0.495 11.409 1.00 97.06 97 PRO A C 1
ATOM 802 O O . PRO A 1 97 ? -1.471 0.181 12.409 1.00 97.06 97 PRO A O 1
ATOM 805 N N . TRP A 1 98 ? -1.374 0.991 10.307 1.00 98.19 98 TRP A N 1
ATOM 806 C CA . TRP A 1 98 ? -2.778 1.353 10.153 1.00 98.19 98 TRP A CA 1
ATOM 807 C C . TRP A 1 98 ? -3.601 0.291 9.435 1.00 98.19 98 TRP A C 1
ATOM 809 O O . TRP A 1 98 ? -4.821 0.411 9.391 1.00 98.19 98 TRP A O 1
ATOM 819 N N . ILE A 1 99 ? -2.971 -0.757 8.908 1.00 98.06 99 ILE A N 1
ATOM 820 C CA . ILE A 1 99 ? -3.689 -1.864 8.281 1.00 98.06 99 ILE A CA 1
ATOM 821 C C . ILE A 1 99 ? -4.407 -2.681 9.359 1.00 98.06 99 ILE A C 1
ATOM 823 O O . ILE A 1 99 ? -3.811 -3.063 10.369 1.00 98.06 99 ILE A O 1
ATOM 827 N N . ASP A 1 100 ? -5.689 -2.943 9.128 1.00 97.06 100 ASP A N 1
ATOM 828 C CA . ASP A 1 100 ? -6.516 -3.828 9.945 1.00 97.06 100 ASP A CA 1
ATOM 829 C C . ASP A 1 100 ? -6.475 -5.263 9.421 1.00 97.06 100 ASP A C 1
ATOM 831 O O . ASP A 1 100 ? -6.174 -6.184 10.176 1.00 97.06 100 ASP A O 1
ATOM 835 N N . SER A 1 101 ? -6.706 -5.443 8.116 1.00 96.44 101 SER A N 1
ATOM 836 C CA . SER A 1 101 ? -6.679 -6.762 7.484 1.00 96.44 101 SER A CA 1
ATOM 837 C C . SER A 1 101 ? -6.103 -6.732 6.071 1.00 96.44 101 SER A C 1
ATOM 839 O O . SER A 1 101 ? -6.192 -5.734 5.347 1.00 96.44 101 SER A O 1
ATOM 841 N N . GLY A 1 102 ? -5.496 -7.856 5.696 1.00 96.31 102 GLY A N 1
ATOM 842 C CA . GLY A 1 102 ? -5.076 -8.148 4.331 1.00 96.31 102 GLY A CA 1
ATOM 843 C C . GLY A 1 102 ? -5.887 -9.305 3.748 1.00 96.31 102 GLY A C 1
ATOM 844 O O . GLY A 1 102 ? -6.951 -9.678 4.232 1.00 96.31 102 GLY A O 1
ATOM 845 N N . SER A 1 103 ? -5.368 -9.920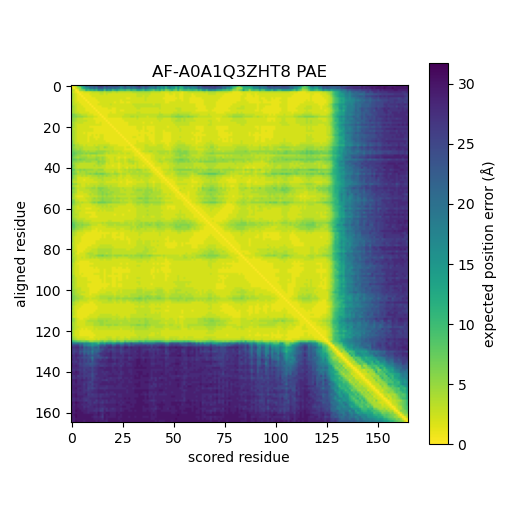 2.694 1.00 94.12 103 SER A N 1
ATOM 846 C CA . SER A 1 103 ? -5.974 -11.093 2.069 1.00 94.12 103 SER A CA 1
ATOM 847 C C . SER A 1 103 ? -5.493 -12.405 2.698 1.00 94.12 103 SER A C 1
ATOM 849 O O . SER A 1 103 ? -4.291 -12.653 2.840 1.00 94.12 103 SER A O 1
ATOM 851 N N . GLY A 1 104 ? -6.441 -13.302 2.981 1.00 93.00 104 GLY A N 1
ATOM 852 C CA . GLY A 1 104 ? -6.183 -14.663 3.460 1.00 93.00 104 GLY A CA 1
ATOM 853 C C . GLY A 1 104 ? -5.720 -14.748 4.921 1.00 93.00 104 GLY A C 1
ATOM 854 O O . GLY A 1 104 ? -5.578 -13.748 5.608 1.00 93.00 104 GLY A O 1
ATOM 855 N N . TYR A 1 105 ? -5.445 -15.968 5.396 1.00 89.19 105 TYR A N 1
ATOM 856 C CA . TYR A 1 105 ? -5.146 -16.248 6.814 1.00 89.19 105 TYR A CA 1
ATOM 857 C C . TYR A 1 105 ? -3.914 -15.544 7.394 1.00 89.19 105 TYR A C 1
ATOM 859 O O . TYR A 1 105 ? -3.784 -15.456 8.609 1.00 89.19 105 TYR A O 1
ATOM 867 N N . ASN A 1 106 ? -2.986 -15.113 6.541 1.00 91.31 106 ASN A N 1
ATOM 868 C CA . ASN A 1 106 ? -1.760 -14.442 6.973 1.00 91.31 106 ASN A CA 1
ATOM 869 C C . ASN A 1 106 ? -1.821 -12.922 6.755 1.00 91.31 106 ASN A C 1
ATOM 871 O O . ASN A 1 106 ? -0.791 -12.264 6.913 1.00 91.31 106 ASN A O 1
ATOM 875 N N . ASP A 1 107 ? -2.973 -12.389 6.337 1.00 95.88 107 ASP A N 1
ATOM 876 C CA . ASP A 1 107 ? -3.170 -10.973 6.024 1.00 95.88 107 ASP A CA 1
ATOM 877 C C . ASP A 1 107 ? -2.125 -10.444 5.037 1.00 95.88 107 ASP A C 1
ATOM 879 O O . ASP A 1 107 ? -1.323 -9.556 5.339 1.00 95.88 107 ASP A O 1
ATOM 883 N N . MET A 1 108 ? -2.090 -11.047 3.846 1.00 97.12 108 MET A N 1
ATOM 884 C CA . MET A 1 108 ? -1.249 -10.571 2.751 1.00 97.12 108 MET A CA 1
ATOM 885 C C . MET A 1 108 ? -1.748 -9.205 2.287 1.00 97.12 108 MET A C 1
ATOM 887 O O . MET A 1 108 ? -2.877 -9.108 1.815 1.00 97.12 108 MET A O 1
ATOM 891 N N . TYR A 1 109 ? -0.912 -8.174 2.367 1.00 98.06 109 TYR A N 1
ATOM 892 C CA . TYR A 1 109 ? -1.338 -6.807 2.047 1.00 98.06 109 TYR A CA 1
ATOM 893 C C . TYR A 1 109 ? -0.580 -6.175 0.877 1.00 98.06 109 TYR A C 1
ATOM 895 O O . TYR A 1 109 ? -1.051 -5.198 0.298 1.00 98.06 109 TYR A O 1
ATOM 903 N N . ALA A 1 110 ? 0.579 -6.727 0.505 1.00 98.31 110 ALA A N 1
ATOM 904 C CA . ALA A 1 110 ? 1.326 -6.248 -0.649 1.00 98.31 110 ALA A CA 1
ATOM 905 C C . ALA A 1 110 ? 2.153 -7.349 -1.321 1.00 98.31 110 ALA A C 1
ATOM 907 O O . ALA A 1 110 ? 2.610 -8.302 -0.681 1.00 98.31 110 ALA A O 1
ATOM 908 N N . ILE A 1 111 ? 2.383 -7.173 -2.615 1.00 98.19 111 ILE A N 1
ATOM 909 C CA . ILE A 1 111 ? 3.304 -7.938 -3.447 1.00 98.19 111 ILE A CA 1
ATOM 910 C C . ILE A 1 111 ? 4.170 -6.921 -4.186 1.00 98.19 111 ILE A C 1
ATOM 912 O O . ILE A 1 111 ? 3.638 -5.963 -4.742 1.00 98.19 111 ILE A O 1
ATOM 916 N N . THR A 1 112 ? 5.483 -7.126 -4.208 1.00 97.75 112 THR A N 1
ATOM 917 C CA . THR A 1 112 ? 6.389 -6.337 -5.045 1.00 97.75 112 THR A CA 1
ATOM 918 C C . THR A 1 112 ? 7.157 -7.229 -6.003 1.00 97.75 112 THR A C 1
ATOM 920 O O . THR A 1 112 ? 7.544 -8.341 -5.639 1.00 97.75 112 THR A O 1
ATOM 923 N N . MET A 1 113 ? 7.397 -6.740 -7.214 1.00 96.69 113 MET A N 1
ATOM 924 C CA . MET A 1 113 ? 8.135 -7.462 -8.248 1.00 96.69 113 MET A CA 1
ATOM 925 C C . MET A 1 113 ? 9.148 -6.520 -8.882 1.00 96.69 113 MET A C 1
ATOM 927 O O . MET A 1 113 ? 8.768 -5.541 -9.515 1.00 96.69 113 MET A O 1
ATOM 931 N N . TYR A 1 114 ? 10.433 -6.794 -8.689 1.00 96.06 114 TYR A N 1
ATOM 932 C CA . TYR A 1 114 ? 11.482 -6.090 -9.416 1.00 96.06 114 TYR A CA 1
ATOM 933 C C . TYR A 1 114 ? 11.570 -6.642 -10.843 1.00 96.06 114 TYR A C 1
ATOM 935 O O . TYR A 1 114 ? 11.377 -7.838 -11.054 1.00 96.06 114 TYR A O 1
ATOM 943 N N . GLU A 1 115 ? 11.835 -5.786 -11.830 1.00 93.69 115 GLU A N 1
ATOM 944 C CA . GLU A 1 115 ? 11.742 -6.157 -13.252 1.00 93.69 115 GLU A CA 1
ATOM 945 C C . GLU A 1 115 ? 12.652 -7.333 -13.665 1.00 93.69 115 GLU A C 1
ATOM 947 O O . GLU A 1 115 ? 12.317 -8.065 -14.595 1.00 93.69 115 GLU A O 1
ATOM 952 N N . GLU A 1 116 ? 13.789 -7.526 -12.982 1.00 92.94 116 GLU A N 1
ATOM 953 C CA . GLU A 1 116 ? 14.750 -8.600 -13.280 1.00 92.94 116 GLU A CA 1
ATOM 954 C C . GLU A 1 116 ? 14.611 -9.809 -12.328 1.00 92.94 116 GLU A C 1
ATOM 956 O O . GLU A 1 116 ? 15.335 -10.798 -12.476 1.00 92.94 116 GLU A O 1
ATOM 961 N N . ASP A 1 117 ? 13.690 -9.758 -11.357 1.00 93.75 117 ASP A N 1
ATOM 962 C CA . ASP A 1 117 ? 13.466 -10.858 -10.418 1.00 93.75 117 ASP A CA 1
ATOM 963 C C . ASP A 1 117 ? 12.637 -11.986 -11.049 1.00 93.75 117 ASP A C 1
ATOM 965 O O . ASP A 1 117 ? 11.707 -11.775 -11.826 1.00 93.75 117 ASP A O 1
ATOM 969 N N . ASN A 1 118 ? 12.941 -13.227 -10.659 1.00 94.88 118 ASN A N 1
ATOM 970 C CA . ASN A 1 118 ? 12.172 -14.401 -11.093 1.00 94.88 118 ASN A CA 1
ATOM 971 C C . ASN A 1 118 ? 10.899 -14.625 -10.261 1.00 94.88 118 ASN A C 1
ATOM 973 O O . ASN A 1 118 ? 9.978 -15.304 -10.713 1.00 94.88 118 ASN A O 1
ATOM 977 N N . GLU A 1 119 ? 10.862 -14.113 -9.029 1.00 95.19 119 GLU A N 1
ATOM 978 C CA . GLU A 1 119 ? 9.783 -14.343 -8.068 1.00 95.19 119 GLU A CA 1
ATOM 979 C C . GLU A 1 119 ? 9.468 -13.056 -7.296 1.00 95.19 119 GLU A C 1
ATOM 981 O O . GLU A 1 119 ? 10.389 -12.322 -6.937 1.00 95.19 119 GLU A O 1
ATOM 986 N N . PRO A 1 120 ? 8.190 -12.799 -6.968 1.00 96.69 120 PRO A N 1
ATOM 987 C CA . PRO A 1 120 ? 7.818 -11.601 -6.239 1.00 96.69 120 PRO A CA 1
ATOM 988 C C . PRO A 1 120 ? 8.103 -11.722 -4.737 1.00 96.69 120 PRO A C 1
ATOM 990 O O . PRO A 1 120 ? 8.040 -12.798 -4.130 1.00 96.69 120 PRO A O 1
ATOM 993 N N . LYS A 1 121 ? 8.298 -10.576 -4.090 1.00 96.50 121 LYS A N 1
ATOM 994 C CA . LYS A 1 121 ? 8.341 -10.451 -2.632 1.00 96.50 121 LYS A CA 1
ATOM 995 C C . LYS A 1 121 ? 6.932 -10.195 -2.104 1.00 96.50 121 LYS A C 1
ATOM 997 O O . LYS A 1 121 ? 6.245 -9.286 -2.550 1.00 96.50 121 LYS A O 1
ATOM 1002 N N . ILE A 1 122 ? 6.503 -10.992 -1.127 1.00 96.81 122 ILE A N 1
ATOM 1003 C CA . ILE A 1 122 ? 5.145 -10.922 -0.568 1.00 96.81 122 ILE A CA 1
ATOM 1004 C C . ILE A 1 122 ? 5.188 -10.474 0.896 1.00 96.81 122 ILE A C 1
ATOM 1006 O O . ILE A 1 122 ? 5.913 -11.060 1.715 1.00 96.81 122 ILE A O 1
ATOM 1010 N N . TYR A 1 123 ? 4.362 -9.483 1.225 1.00 96.38 123 TYR A N 1
ATOM 1011 C CA . TYR A 1 123 ? 4.243 -8.859 2.538 1.00 96.38 123 TYR A CA 1
ATOM 1012 C C . TYR A 1 123 ? 2.953 -9.281 3.242 1.00 96.38 123 TYR A C 1
ATOM 1014 O O . TYR A 1 123 ? 1.894 -9.411 2.632 1.00 96.38 123 TYR A O 1
ATOM 1022 N N . TYR A 1 124 ? 3.067 -9.492 4.549 1.00 95.75 124 TYR A N 1
ATOM 1023 C CA . TYR A 1 124 ? 2.034 -10.054 5.414 1.00 95.75 124 TYR A CA 1
ATOM 1024 C C . TYR A 1 124 ? 2.057 -9.316 6.757 1.00 95.75 124 TYR A C 1
ATOM 1026 O O . TYR A 1 124 ? 3.147 -8.958 7.215 1.00 95.75 124 TYR A O 1
ATOM 1034 N N . LEU A 1 125 ? 0.907 -9.127 7.409 1.00 92.75 125 LEU A N 1
ATOM 1035 C CA . LEU A 1 125 ? 0.857 -8.513 8.747 1.00 92.75 125 LEU A CA 1
ATOM 1036 C C . LEU A 1 125 ? 1.294 -9.497 9.833 1.00 92.75 125 LEU A C 1
ATOM 1038 O O . LEU A 1 125 ? 2.177 -9.199 10.632 1.00 92.75 125 LEU A O 1
ATOM 1042 N N . ASN A 1 126 ? 0.729 -10.704 9.806 1.00 83.75 126 ASN A N 1
ATOM 1043 C CA . ASN A 1 126 ? 0.819 -11.683 10.893 1.00 83.75 126 ASN A CA 1
ATOM 1044 C C . ASN A 1 126 ? 1.969 -12.690 10.723 1.00 83.75 126 ASN A C 1
ATOM 1046 O O . ASN A 1 126 ? 1.953 -13.800 11.258 1.00 83.75 126 ASN A O 1
ATOM 1050 N N . LYS A 1 127 ? 3.009 -12.330 9.964 1.00 68.00 127 LYS A N 1
ATOM 1051 C CA . LYS A 1 127 ? 4.113 -13.245 9.642 1.00 68.00 127 LYS A CA 1
ATOM 1052 C C . LYS A 1 127 ? 5.207 -13.241 10.705 1.00 68.00 127 LYS A C 1
ATOM 1054 O O . LYS A 1 127 ? 6.374 -13.028 10.386 1.00 68.00 127 LYS A O 1
ATOM 1059 N N . GLU A 1 128 ? 4.846 -13.580 11.938 1.00 55.81 128 GLU A N 1
ATOM 1060 C CA . GLU A 1 128 ? 5.829 -13.945 12.966 1.00 55.81 128 GLU A CA 1
ATOM 1061 C C . GLU A 1 128 ? 5.996 -15.463 13.180 1.00 55.81 128 GLU A C 1
ATOM 1063 O O . GLU A 1 128 ? 6.960 -15.870 13.820 1.00 55.81 128 GLU A O 1
ATOM 1068 N N . GLU A 1 129 ? 5.220 -16.355 12.540 1.00 46.66 129 GLU A N 1
ATOM 1069 C CA . GLU A 1 129 ? 5.328 -17.804 12.849 1.00 46.66 129 GLU A CA 1
ATOM 1070 C C . GLU A 1 129 ? 5.722 -18.766 11.710 1.00 46.66 129 GLU A C 1
ATOM 1072 O O . GLU A 1 129 ? 5.937 -19.956 11.954 1.00 46.66 129 GLU A O 1
ATOM 1077 N N . LEU A 1 130 ? 5.95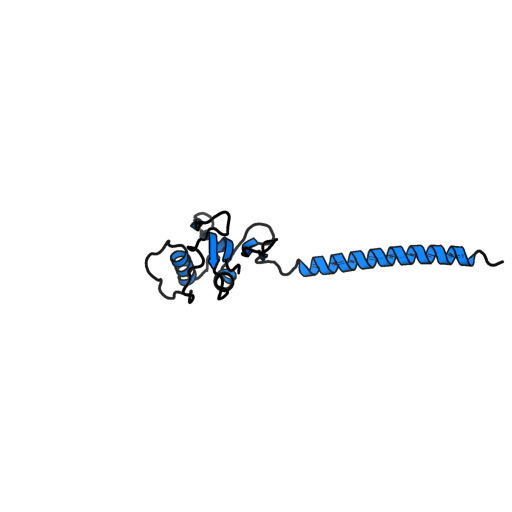1 -18.316 10.471 1.00 45.00 130 LEU A N 1
ATOM 1078 C CA . LEU A 1 130 ? 6.386 -19.252 9.412 1.00 45.00 130 LEU A CA 1
ATOM 1079 C C . LEU A 1 130 ? 7.893 -19.575 9.427 1.00 45.00 130 LEU A C 1
ATOM 1081 O O . LEU A 1 130 ? 8.300 -20.608 8.885 1.00 45.00 130 LEU A O 1
ATOM 1085 N N . GLN A 1 131 ? 8.732 -18.776 10.101 1.00 41.03 131 GLN A N 1
ATOM 1086 C CA . GLN A 1 131 ? 10.121 -19.185 10.368 1.00 41.03 131 GLN A CA 1
ATOM 1087 C C . GLN A 1 131 ? 10.208 -20.267 11.456 1.00 41.03 131 GLN A C 1
ATOM 1089 O O . GLN A 1 131 ? 11.068 -21.149 11.368 1.00 41.03 131 GLN A O 1
ATOM 1094 N N . ILE A 1 132 ? 9.300 -20.262 12.441 1.00 44.09 132 ILE A N 1
ATOM 1095 C CA . ILE A 1 132 ? 9.253 -21.279 13.501 1.00 44.09 132 ILE A CA 1
ATOM 1096 C C . ILE A 1 132 ? 8.802 -22.622 12.922 1.00 44.09 132 ILE A C 1
ATOM 1098 O O . ILE A 1 132 ? 9.447 -23.638 13.189 1.00 44.09 132 ILE A O 1
ATOM 1102 N N . CYS A 1 133 ? 7.778 -22.640 12.061 1.00 36.50 133 CYS A N 1
ATOM 1103 C CA . CYS A 1 133 ? 7.361 -23.868 11.383 1.00 36.50 133 CYS A CA 1
ATOM 1104 C C . CYS A 1 133 ? 8.440 -24.409 10.434 1.00 36.50 133 CYS A C 1
ATOM 1106 O O . CYS A 1 133 ? 8.755 -25.590 10.526 1.00 36.50 133 CYS A O 1
ATOM 1108 N N . ARG A 1 134 ? 9.119 -23.585 9.615 1.00 38.31 134 ARG A N 1
ATOM 1109 C CA . ARG A 1 134 ? 10.244 -24.077 8.785 1.00 38.31 134 ARG A CA 1
ATOM 1110 C C . ARG A 1 134 ? 11.397 -24.643 9.627 1.00 38.31 134 ARG A C 1
ATOM 1112 O O . ARG A 1 134 ? 11.926 -25.698 9.278 1.00 38.31 134 ARG A O 1
ATOM 1119 N N . ARG A 1 135 ? 11.761 -24.015 10.755 1.00 39.12 135 ARG A N 1
ATOM 1120 C CA . ARG A 1 135 ? 12.782 -24.553 11.682 1.00 39.12 135 ARG A CA 1
ATOM 1121 C C . ARG A 1 135 ? 12.331 -25.854 12.353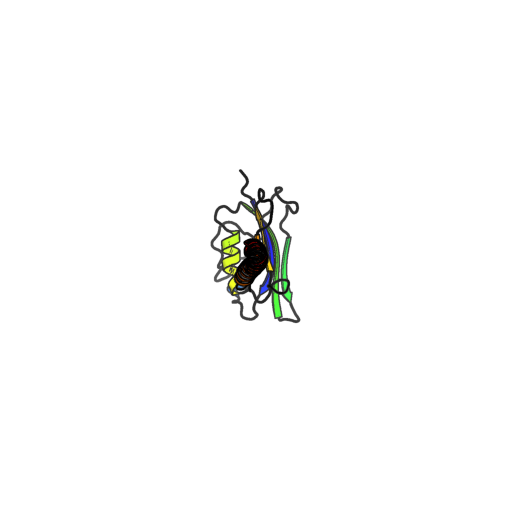 1.00 39.12 135 ARG A C 1
ATOM 1123 O O . ARG A 1 135 ? 13.116 -26.799 12.406 1.00 39.12 135 ARG A O 1
ATOM 1130 N N . LYS A 1 136 ? 11.075 -25.944 12.807 1.00 43.03 136 LYS A N 1
ATOM 1131 C CA . LYS A 1 136 ? 10.509 -27.173 13.391 1.00 43.03 136 LYS A CA 1
ATOM 1132 C C . LYS A 1 136 ? 10.425 -28.297 12.360 1.00 43.03 136 LYS A C 1
ATOM 1134 O O . LYS A 1 136 ? 10.888 -29.390 12.649 1.00 43.03 136 LYS A O 1
ATOM 1139 N N . SER A 1 137 ? 9.944 -28.043 11.144 1.00 43.97 137 SER A N 1
ATOM 1140 C CA . SER A 1 137 ? 9.873 -29.050 10.077 1.00 43.97 137 SER A CA 1
ATOM 1141 C C . SER A 1 137 ? 11.258 -29.549 9.657 1.00 43.97 137 SER A C 1
ATOM 1143 O O . SER A 1 137 ? 11.439 -30.750 9.478 1.00 43.97 137 SER A O 1
ATOM 1145 N N . ILE A 1 138 ? 12.266 -28.673 9.566 1.00 53.16 138 ILE A N 1
ATOM 1146 C CA . ILE A 1 138 ? 13.651 -29.084 9.276 1.00 53.16 138 ILE A CA 1
ATOM 1147 C C . ILE A 1 138 ? 14.228 -29.928 10.420 1.00 53.16 138 ILE A C 1
ATOM 1149 O O . ILE A 1 138 ? 14.875 -30.943 10.154 1.00 53.16 138 ILE A O 1
ATOM 1153 N N . ASN A 1 139 ? 13.984 -29.555 11.679 1.00 49.94 139 ASN A N 1
ATOM 1154 C CA . ASN A 1 139 ? 14.454 -30.323 12.834 1.00 49.94 139 ASN A CA 1
ATOM 1155 C C . ASN A 1 139 ? 13.745 -31.679 12.955 1.00 49.94 139 ASN A C 1
ATOM 1157 O O . ASN A 1 139 ? 14.420 -32.686 13.138 1.00 49.94 139 ASN A O 1
ATOM 1161 N N . VAL A 1 140 ? 12.431 -31.740 12.728 1.00 55.00 140 VAL A N 1
ATOM 1162 C CA . VAL A 1 140 ? 11.656 -32.992 12.710 1.00 55.00 140 VAL A CA 1
ATOM 1163 C C . VAL A 1 140 ? 12.120 -33.912 11.576 1.00 55.00 140 VAL A C 1
ATOM 1165 O O . VAL A 1 140 ? 12.327 -35.105 11.789 1.00 55.00 140 VAL A O 1
ATOM 1168 N N . VAL A 1 141 ? 12.371 -33.383 10.372 1.00 55.88 141 VAL A N 1
ATOM 1169 C CA . VAL A 1 141 ? 12.902 -34.182 9.252 1.00 55.88 141 VAL A CA 1
ATOM 1170 C C . VAL A 1 141 ? 14.332 -34.665 9.533 1.00 55.88 141 VAL A C 1
ATOM 1172 O O . VAL A 1 141 ? 14.668 -35.802 9.192 1.00 55.88 141 VAL A O 1
ATOM 1175 N N . LYS A 1 142 ? 15.178 -33.853 10.183 1.00 50.59 142 LYS A N 1
ATOM 1176 C CA . LYS A 1 142 ? 16.524 -34.267 10.616 1.00 50.59 142 LYS A CA 1
ATOM 1177 C C . LYS A 1 142 ? 16.473 -35.358 11.688 1.00 50.59 142 LYS A C 1
ATOM 1179 O O . LYS A 1 142 ? 17.185 -36.353 11.553 1.00 50.59 142 LYS A O 1
ATOM 1184 N N . GLU A 1 143 ? 15.622 -35.223 12.701 1.00 51.09 143 GLU A N 1
ATOM 1185 C CA . GLU A 1 143 ? 15.452 -36.235 13.750 1.00 51.09 143 GLU A CA 1
ATOM 1186 C C . GLU A 1 143 ? 14.901 -37.550 13.194 1.00 51.09 143 GLU A C 1
ATOM 1188 O O . GLU A 1 143 ? 15.447 -38.613 13.488 1.00 51.09 143 GLU A O 1
ATOM 1193 N N . LEU A 1 144 ? 13.901 -3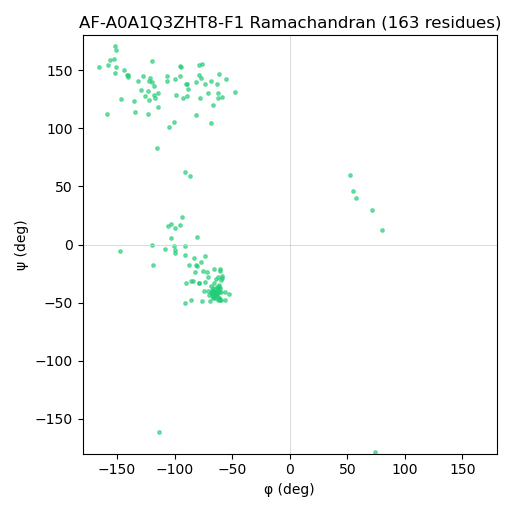7.504 12.307 1.00 50.34 144 LEU A N 1
ATOM 1194 C CA . LEU A 1 144 ? 13.360 -38.701 11.655 1.00 50.34 144 LEU A CA 1
ATOM 1195 C C . LEU A 1 144 ? 14.401 -39.409 10.771 1.00 50.34 144 LEU A C 1
ATOM 1197 O O . LEU A 1 144 ? 14.446 -40.642 10.739 1.00 50.34 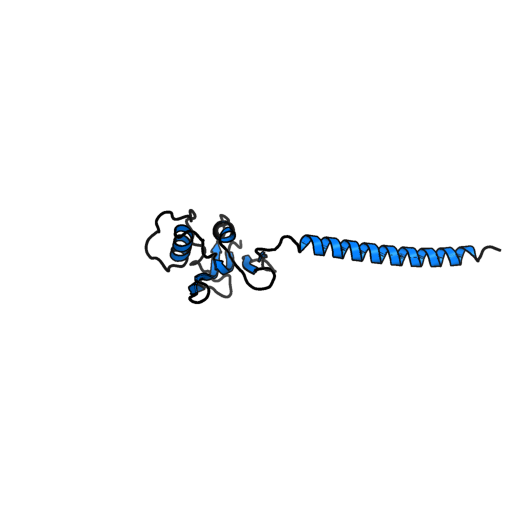144 LEU A O 1
ATOM 1201 N N . ARG A 1 145 ? 15.276 -38.658 10.083 1.00 52.31 145 ARG A N 1
ATOM 1202 C CA . ARG A 1 145 ? 16.401 -39.233 9.320 1.00 52.31 145 ARG A CA 1
ATOM 1203 C C . ARG A 1 145 ? 17.442 -39.878 10.237 1.00 52.31 145 ARG A C 1
ATOM 1205 O O . ARG A 1 145 ? 17.864 -41.000 9.965 1.00 52.31 145 ARG A O 1
ATOM 1212 N N . LEU A 1 146 ? 17.815 -39.225 11.338 1.00 50.97 146 LEU A N 1
ATOM 1213 C CA . LEU A 1 146 ? 18.762 -39.773 12.318 1.00 50.97 146 LEU A CA 1
ATOM 1214 C C . LEU A 1 146 ? 18.213 -41.022 13.020 1.00 50.97 146 LEU A C 1
ATOM 1216 O O . LEU A 1 146 ? 18.957 -41.977 13.236 1.00 50.97 146 LEU A O 1
ATOM 1220 N N . CYS A 1 147 ? 16.917 -41.051 13.331 1.00 42.69 147 CYS A N 1
ATOM 1221 C CA . CYS A 1 147 ? 16.272 -42.192 13.973 1.00 42.69 147 CYS A CA 1
ATOM 1222 C C . CYS A 1 147 ? 16.218 -43.416 13.037 1.00 42.69 147 CYS A C 1
ATOM 1224 O O . CYS A 1 147 ? 16.548 -44.529 13.449 1.00 42.69 147 CYS A O 1
ATOM 1226 N N . LYS A 1 148 ? 15.923 -43.213 11.740 1.00 52.06 148 LYS A N 1
ATOM 1227 C CA . LYS A 1 148 ? 16.007 -44.281 10.724 1.00 52.06 148 LYS A CA 1
ATOM 1228 C C . LYS A 1 148 ? 17.432 -44.815 10.551 1.00 52.06 148 LYS A C 1
ATOM 1230 O O . LYS A 1 148 ? 17.613 -46.028 10.505 1.00 52.06 148 LYS A O 1
ATOM 1235 N N . ILE A 1 149 ? 18.440 -43.941 10.515 1.00 58.19 149 ILE A N 1
ATOM 1236 C CA . ILE A 1 149 ? 19.849 -44.352 10.390 1.00 58.19 149 ILE A CA 1
ATOM 1237 C C . ILE A 1 149 ? 20.307 -45.134 11.629 1.00 58.19 149 ILE A C 1
ATOM 1239 O O . ILE A 1 149 ? 20.910 -46.194 11.487 1.00 58.19 149 ILE A O 1
ATOM 1243 N N . LYS A 1 150 ? 19.975 -44.674 12.844 1.00 53.47 150 LYS A N 1
ATOM 1244 C CA . LYS A 1 150 ? 20.307 -45.393 14.086 1.00 53.47 150 LYS A CA 1
ATOM 1245 C C . LYS A 1 150 ? 19.650 -46.772 14.155 1.00 53.47 150 LYS A C 1
ATOM 1247 O O . LYS A 1 150 ? 20.313 -47.723 14.557 1.00 53.47 150 LYS A O 1
ATOM 1252 N N . ASN A 1 151 ? 18.395 -46.903 13.719 1.00 52.97 151 ASN A N 1
ATOM 1253 C CA . ASN A 1 151 ? 17.720 -48.202 13.669 1.00 52.97 151 ASN A CA 1
ATOM 1254 C C . ASN A 1 151 ? 18.356 -49.154 12.645 1.00 52.97 151 ASN A C 1
ATOM 1256 O O . ASN A 1 151 ? 18.538 -50.328 12.953 1.00 52.97 151 ASN A O 1
ATOM 1260 N N . ILE A 1 152 ? 18.763 -48.661 11.471 1.00 58.78 152 ILE A N 1
ATOM 1261 C CA . ILE A 1 152 ? 19.451 -49.474 10.452 1.00 58.78 152 ILE A CA 1
ATOM 1262 C C . ILE A 1 152 ? 20.840 -49.912 10.940 1.00 58.78 152 ILE A C 1
ATOM 1264 O O . ILE A 1 152 ? 21.176 -51.092 10.851 1.00 58.78 152 ILE A O 1
ATOM 1268 N N . ILE A 1 153 ? 21.627 -48.999 11.520 1.00 58.53 153 ILE A N 1
ATOM 1269 C CA . ILE A 1 153 ? 22.956 -49.309 12.072 1.00 58.53 153 ILE A CA 1
ATOM 1270 C C . ILE A 1 153 ? 22.845 -50.272 13.261 1.00 58.53 153 ILE A C 1
ATOM 1272 O O . ILE A 1 153 ? 23.621 -51.219 13.354 1.00 58.53 153 ILE A O 1
ATOM 1276 N N . GLY A 1 154 ? 21.858 -50.091 14.144 1.00 55.62 154 GLY A N 1
ATOM 1277 C CA . GLY A 1 154 ? 21.599 -51.008 15.255 1.00 55.62 154 GLY A CA 1
ATOM 1278 C C . GLY A 1 154 ? 21.226 -52.418 14.787 1.00 55.62 154 GLY A C 1
ATOM 1279 O O . GLY A 1 154 ? 21.667 -53.399 15.386 1.00 55.62 154 GLY A O 1
ATOM 1280 N N . HIS A 1 155 ? 20.472 -52.533 13.689 1.00 55.91 155 HIS A N 1
ATOM 1281 C CA . HIS A 1 155 ? 20.135 -53.825 13.093 1.00 55.91 155 HIS A CA 1
ATOM 1282 C C . HIS A 1 155 ? 21.346 -54.492 12.420 1.00 55.91 155 HIS A C 1
ATOM 1284 O O . HIS A 1 155 ? 21.540 -55.695 12.579 1.00 55.91 155 HIS A O 1
ATOM 1290 N N . LEU A 1 156 ? 22.194 -53.718 11.734 1.00 51.09 156 LEU A N 1
ATOM 1291 C CA . LEU A 1 156 ? 23.441 -54.195 11.119 1.00 51.09 156 LEU A CA 1
ATOM 1292 C C . LEU A 1 156 ? 24.486 -54.622 12.161 1.00 51.09 156 LEU A C 1
ATOM 1294 O O . LEU A 1 156 ? 25.086 -55.685 12.024 1.00 51.09 156 LEU A O 1
ATOM 1298 N N . LEU A 1 157 ? 24.654 -53.865 13.249 1.00 52.78 157 LEU A N 1
ATOM 1299 C CA . LEU A 1 157 ? 25.570 -54.220 14.340 1.00 52.78 157 LEU A CA 1
ATOM 1300 C C . LEU A 1 157 ? 25.131 -55.491 15.085 1.00 52.78 157 LEU A C 1
ATOM 1302 O O . LEU A 1 157 ? 25.987 -56.270 15.500 1.00 52.78 157 LEU A O 1
ATOM 1306 N N . ARG A 1 158 ? 23.818 -55.745 15.208 1.00 52.44 158 ARG A N 1
ATOM 1307 C CA . ARG A 1 158 ? 23.295 -57.014 15.752 1.00 52.44 158 ARG A CA 1
ATOM 1308 C C . ARG A 1 158 ? 23.498 -58.203 14.815 1.00 52.44 158 ARG A C 1
ATOM 1310 O O . ARG A 1 158 ? 23.617 -59.320 15.298 1.00 52.44 158 ARG A O 1
ATOM 1317 N N . LEU A 1 159 ? 23.553 -57.985 13.502 1.00 51.59 159 LEU A N 1
ATOM 1318 C CA . LEU A 1 159 ? 23.835 -59.049 12.534 1.00 51.59 159 LEU A CA 1
ATOM 1319 C C . LEU A 1 159 ? 25.335 -59.383 12.472 1.00 51.59 159 LEU A C 1
ATOM 1321 O O . LEU A 1 159 ? 25.693 -60.548 12.326 1.00 51.59 159 LEU A O 1
ATOM 1325 N N . CYS A 1 160 ? 26.221 -58.402 12.674 1.00 48.16 160 CYS A N 1
ATOM 1326 C CA . CYS A 1 160 ? 27.668 -58.638 12.709 1.00 48.16 160 CYS A CA 1
ATOM 1327 C C . CYS A 1 160 ? 28.173 -59.297 14.010 1.00 48.16 160 CYS A C 1
ATOM 1329 O O . CYS A 1 160 ? 29.229 -59.927 13.989 1.00 48.16 160 CYS A O 1
ATOM 1331 N N . SER A 1 161 ? 27.452 -59.198 15.134 1.00 50.00 161 SER A N 1
ATOM 1332 C CA . SER A 1 161 ? 27.862 -59.825 16.405 1.00 50.00 161 SER A CA 1
ATOM 1333 C C . SER A 1 161 ? 27.475 -61.305 16.540 1.00 50.00 161 SER A C 1
ATOM 1335 O O . SER A 1 161 ? 27.987 -61.983 17.428 1.00 50.00 161 SER A O 1
ATOM 1337 N N . VAL A 1 162 ? 26.626 -61.831 15.650 1.00 52.09 162 VAL A N 1
ATOM 1338 C CA . VAL A 1 162 ? 26.199 -63.246 15.650 1.00 52.09 162 VAL A CA 1
ATOM 1339 C C . VAL A 1 162 ? 27.119 -64.133 14.786 1.00 52.09 162 VAL A C 1
ATOM 1341 O O . VAL A 1 162 ? 27.054 -65.354 14.871 1.00 52.09 162 VAL A O 1
ATOM 1344 N N . GLY A 1 163 ? 28.042 -63.542 14.015 1.00 48.72 163 GLY A N 1
ATOM 1345 C CA . GLY A 1 163 ? 28.946 -64.244 13.089 1.00 48.72 163 GLY A CA 1
ATOM 1346 C C . GLY A 1 163 ? 30.377 -64.512 13.581 1.00 48.72 163 GLY A C 1
ATOM 1347 O O . GLY A 1 163 ? 31.235 -64.822 12.761 1.00 48.72 163 GLY A O 1
ATOM 1348 N N . LYS A 1 164 ? 30.674 -64.374 14.882 1.00 49.91 164 LYS A N 1
ATOM 1349 C CA . LYS A 1 164 ? 31.955 -64.815 15.472 1.00 49.91 164 LYS A CA 1
ATOM 1350 C C . LYS A 1 164 ? 31.715 -65.943 16.479 1.00 49.91 164 LYS A C 1
ATOM 1352 O O . LYS A 1 164 ? 31.629 -65.700 17.682 1.00 49.91 164 LYS A O 1
ATOM 1357 N N . ARG A 1 165 ? 31.600 -67.168 15.972 1.00 41.97 165 ARG A N 1
ATOM 1358 C CA . ARG A 1 165 ? 31.994 -68.403 16.660 1.00 41.97 165 ARG A CA 1
ATOM 1359 C C . ARG A 1 165 ? 32.777 -69.251 15.680 1.00 41.97 165 ARG A C 1
ATOM 1361 O O . ARG A 1 165 ? 32.366 -69.263 14.501 1.00 41.97 165 ARG A O 1
#

pLDDT: mean 84.38, std 19.84, range [36.5, 98.56]

Mean predicted aligned error: 11.05 Å